Protein AF-A0A535EKD2-F1 (afdb_monomer_lite)

Structure (mmCIF, N/CA/C/O backbone):
data_AF-A0A535EKD2-F1
#
_entry.id   AF-A0A535EKD2-F1
#
loop_
_atom_site.group_PDB
_atom_site.id
_atom_site.type_symbol
_atom_site.label_atom_id
_atom_site.label_alt_id
_atom_site.label_comp_id
_atom_site.label_asym_id
_atom_site.label_entity_id
_atom_site.label_seq_id
_atom_site.pdbx_PDB_ins_code
_atom_site.Cartn_x
_atom_site.Cartn_y
_atom_site.Cartn_z
_atom_site.occupancy
_atom_site.B_iso_or_equiv
_atom_site.auth_seq_id
_atom_site.auth_comp_id
_atom_site.auth_asym_id
_atom_site.auth_atom_id
_atom_site.pdbx_PDB_model_num
ATOM 1 N N . MET A 1 1 ? -23.174 26.622 18.390 1.00 41.00 1 MET A N 1
ATOM 2 C CA . MET A 1 1 ? -22.601 26.950 17.068 1.00 41.00 1 MET A CA 1
ATOM 3 C C . MET A 1 1 ? -21.924 25.701 16.529 1.00 41.00 1 MET A C 1
ATOM 5 O O . MET A 1 1 ? -20.963 25.249 17.138 1.00 41.00 1 MET A O 1
ATOM 9 N N . GLY A 1 2 ? -22.474 25.081 15.483 1.00 45.88 2 GLY A N 1
ATOM 10 C CA . GLY A 1 2 ? -21.863 23.906 14.860 1.00 45.88 2 GLY A CA 1
ATOM 11 C C . GLY A 1 2 ? -20.655 24.334 14.035 1.00 45.88 2 GLY A C 1
ATOM 12 O O . GLY A 1 2 ? -20.773 25.234 13.210 1.00 45.88 2 GLY A O 1
ATOM 13 N N . VAL A 1 3 ? -19.491 23.734 14.281 1.00 47.72 3 VAL A N 1
ATOM 14 C CA . VAL A 1 3 ? -18.321 23.932 13.422 1.00 47.72 3 VAL A CA 1
ATOM 15 C C . VAL A 1 3 ? -18.612 23.211 12.113 1.00 47.72 3 VAL A C 1
ATOM 17 O O . VAL A 1 3 ? -18.554 21.984 12.042 1.00 47.72 3 VAL A O 1
ATOM 20 N N . GLU A 1 4 ? -18.967 23.974 11.088 1.00 41.56 4 GLU A N 1
ATOM 21 C CA . GLU A 1 4 ? -19.107 23.476 9.728 1.00 41.56 4 GLU A CA 1
ATOM 22 C C . GLU A 1 4 ? -17.701 23.134 9.212 1.00 41.56 4 GLU A C 1
ATOM 24 O O . GLU A 1 4 ? -16.943 23.977 8.730 1.00 41.56 4 GLU A O 1
ATOM 29 N N . VAL A 1 5 ? -17.285 21.881 9.420 1.00 53.25 5 VAL A N 1
ATOM 30 C CA . VAL A 1 5 ? -16.018 21.365 8.899 1.00 53.25 5 VAL A CA 1
ATOM 31 C C . VAL A 1 5 ? -16.195 21.186 7.397 1.00 53.25 5 VAL A C 1
ATOM 33 O O . VAL A 1 5 ? -16.620 20.128 6.935 1.00 53.25 5 VAL A O 1
ATOM 36 N N . ALA A 1 6 ? -15.867 22.226 6.630 1.00 45.53 6 ALA A N 1
ATOM 37 C CA . ALA A 1 6 ? -15.779 22.128 5.180 1.00 45.53 6 ALA A CA 1
ATOM 38 C C . ALA A 1 6 ? -14.940 20.886 4.814 1.00 45.53 6 ALA A C 1
ATOM 40 O O . ALA A 1 6 ? -13.840 20.708 5.364 1.00 45.53 6 ALA A O 1
ATOM 41 N N . PRO A 1 7 ? -15.424 19.997 3.925 1.00 46.47 7 PRO A N 1
ATOM 42 C CA . PRO A 1 7 ? -14.682 18.805 3.562 1.00 46.47 7 PRO A CA 1
ATOM 43 C C . PRO A 1 7 ? -13.360 19.249 2.945 1.00 46.47 7 PRO A C 1
ATOM 45 O O . PRO A 1 7 ? -13.320 19.826 1.858 1.00 46.47 7 PRO A O 1
ATOM 48 N N . ARG A 1 8 ? -12.255 19.007 3.664 1.00 49.50 8 ARG A N 1
ATOM 49 C CA . ARG A 1 8 ? -10.909 19.236 3.138 1.00 49.50 8 ARG A CA 1
ATOM 50 C C . ARG A 1 8 ? -10.814 18.445 1.841 1.00 49.50 8 ARG A C 1
ATOM 52 O O . ARG A 1 8 ? -10.745 17.216 1.893 1.00 49.50 8 ARG A O 1
ATOM 59 N N . ARG A 1 9 ? -10.804 19.134 0.695 1.00 44.22 9 ARG A N 1
ATOM 60 C CA . ARG A 1 9 ? -10.456 18.544 -0.599 1.00 44.22 9 ARG A CA 1
ATOM 61 C C . ARG A 1 9 ? -9.011 18.061 -0.490 1.00 44.22 9 ARG A C 1
ATOM 63 O O . ARG A 1 9 ? -8.075 18.792 -0.793 1.00 44.22 9 ARG A O 1
ATOM 70 N N . ARG A 1 10 ? -8.804 16.850 0.040 1.00 54.69 10 ARG A N 1
ATOM 71 C CA . ARG A 1 10 ? -7.517 16.166 -0.073 1.00 54.69 10 ARG A CA 1
ATOM 72 C C . ARG A 1 10 ? -7.337 15.966 -1.563 1.00 54.69 10 ARG A C 1
ATOM 74 O O . ARG A 1 10 ? -8.136 15.250 -2.162 1.00 54.69 10 ARG A O 1
ATOM 81 N N . GLY A 1 11 ? -6.349 16.641 -2.147 1.00 56.88 11 GLY A N 1
ATOM 82 C CA . GLY A 1 11 ? -5.964 16.397 -3.530 1.00 56.88 11 GLY A CA 1
ATOM 83 C C . GLY A 1 11 ? -5.898 14.891 -3.761 1.00 56.88 11 GLY A C 1
ATOM 84 O O . GLY A 1 11 ? -5.417 14.151 -2.892 1.00 56.88 11 GLY A O 1
ATOM 85 N N . VAL A 1 12 ? -6.463 14.443 -4.881 1.00 65.25 12 VAL A N 1
ATOM 86 C CA . VAL A 1 12 ? -6.383 13.046 -5.300 1.00 65.25 12 VAL A CA 1
ATOM 87 C C . VAL A 1 12 ? -4.891 12.729 -5.347 1.00 65.25 12 VAL A C 1
ATOM 89 O O . VAL A 1 12 ? -4.160 13.326 -6.132 1.00 65.25 12 VAL A O 1
ATOM 92 N N . GLY A 1 13 ? -4.408 11.913 -4.404 1.00 73.94 13 GLY A N 1
ATOM 93 C CA . GLY A 1 13 ? -2.987 11.573 -4.326 1.00 73.94 13 GLY A CA 1
ATOM 94 C C . GLY A 1 13 ? -2.502 11.005 -5.664 1.00 73.94 13 GLY A C 1
ATOM 95 O O . GLY A 1 13 ? -3.327 10.544 -6.457 1.00 73.94 13 GLY A O 1
ATOM 96 N N . PRO A 1 14 ? -1.186 11.004 -5.929 1.00 87.44 14 PRO A N 1
ATOM 97 C CA . PRO A 1 14 ? -0.663 10.569 -7.221 1.00 87.44 14 PRO A CA 1
ATOM 98 C C . PRO A 1 14 ? -1.167 9.165 -7.542 1.00 87.44 14 PRO A C 1
ATOM 100 O O . PRO A 1 14 ? -1.152 8.304 -6.661 1.00 87.44 14 PRO A O 1
ATOM 103 N N . ARG A 1 15 ? -1.646 8.939 -8.772 1.00 87.44 15 ARG A N 1
ATOM 104 C CA . ARG A 1 15 ? -2.172 7.631 -9.203 1.00 87.44 15 ARG A CA 1
ATOM 105 C C . ARG A 1 15 ? -1.110 6.538 -9.114 1.00 87.44 15 ARG A C 1
ATOM 107 O O . ARG A 1 15 ? -1.438 5.416 -8.761 1.00 87.44 15 ARG A O 1
ATOM 114 N N . TRP A 1 16 ? 0.145 6.905 -9.343 1.00 90.31 16 TRP A N 1
ATOM 115 C CA . TRP A 1 16 ? 1.273 5.991 -9.405 1.00 90.31 16 TRP A CA 1
ATOM 116 C C . TRP A 1 16 ? 2.307 6.297 -8.321 1.00 90.31 16 TRP A C 1
ATOM 118 O O . TRP A 1 16 ? 2.505 7.454 -7.941 1.00 90.31 16 TRP A O 1
ATOM 128 N N . GLY A 1 17 ? 2.961 5.251 -7.828 1.00 91.75 17 GLY A N 1
ATOM 129 C CA . GLY A 1 17 ? 4.181 5.321 -7.031 1.00 91.75 17 GLY A CA 1
ATOM 130 C C . GLY A 1 17 ? 5.305 4.534 -7.692 1.00 91.75 17 GLY A C 1
ATOM 131 O O . GLY A 1 17 ? 5.065 3.775 -8.627 1.00 91.75 17 GLY A O 1
ATOM 132 N N . VAL A 1 18 ? 6.525 4.725 -7.197 1.00 91.88 18 VAL A N 1
ATOM 133 C CA . VAL A 1 18 ? 7.718 4.028 -7.693 1.00 91.88 18 VAL A CA 1
ATOM 134 C C . VAL A 1 18 ? 8.196 3.031 -6.648 1.00 91.88 18 VAL A C 1
ATOM 136 O O . VAL A 1 18 ? 8.311 3.368 -5.462 1.00 91.88 18 VAL A O 1
ATOM 139 N N . VAL A 1 19 ? 8.497 1.817 -7.095 1.00 90.06 19 VAL A N 1
ATOM 140 C CA . VAL A 1 19 ? 9.077 0.756 -6.278 1.00 90.06 19 VAL A CA 1
ATOM 141 C C . VAL A 1 19 ? 10.442 0.393 -6.809 1.00 90.06 19 VAL A C 1
ATOM 143 O O . VAL A 1 19 ? 10.591 0.077 -7.979 1.00 90.06 19 VAL A O 1
ATOM 146 N N . ASN A 1 20 ? 11.434 0.415 -5.929 1.00 88.06 20 ASN A N 1
ATOM 147 C CA . ASN A 1 20 ? 12.774 -0.034 -6.267 1.00 88.06 20 ASN A CA 1
ATOM 148 C C . ASN A 1 20 ? 12.822 -1.558 -6.100 1.00 88.06 20 ASN A C 1
ATOM 150 O O . ASN A 1 20 ? 12.792 -2.046 -4.959 1.00 88.06 20 ASN A O 1
ATOM 154 N N . CYS A 1 21 ? 12.880 -2.277 -7.219 1.00 83.81 21 CYS A N 1
ATOM 155 C CA . CYS A 1 21 ? 13.101 -3.718 -7.276 1.00 83.81 21 CYS A CA 1
ATOM 156 C C . CYS A 1 21 ? 14.549 -4.020 -7.721 1.00 83.81 21 CYS A C 1
ATOM 158 O O . CYS A 1 21 ? 15.221 -3.131 -8.249 1.00 83.81 21 CYS A O 1
ATOM 160 N N . PRO A 1 22 ? 15.067 -5.240 -7.478 1.00 82.31 22 PRO A N 1
ATOM 161 C CA . PRO A 1 22 ? 16.424 -5.624 -7.890 1.00 82.31 22 PRO A CA 1
ATOM 162 C C . PRO A 1 22 ? 16.661 -5.566 -9.406 1.00 82.31 22 PRO A C 1
ATOM 164 O O . PRO A 1 22 ? 17.776 -5.306 -9.841 1.00 82.31 22 PRO A O 1
ATOM 167 N N . ASP A 1 23 ? 15.610 -5.800 -10.182 1.00 81.94 23 ASP A N 1
ATOM 168 C CA . ASP A 1 23 ? 15.549 -5.807 -11.645 1.00 81.94 23 ASP A CA 1
ATOM 169 C C . ASP A 1 23 ? 15.249 -4.425 -12.251 1.00 81.94 23 ASP A C 1
ATOM 171 O O . ASP A 1 23 ? 15.297 -4.256 -13.463 1.00 81.94 23 ASP A O 1
ATOM 175 N N . GLY A 1 24 ? 14.972 -3.418 -11.417 1.00 83.25 24 GLY A N 1
ATOM 176 C CA . GLY A 1 24 ? 14.722 -2.051 -11.861 1.00 83.25 24 GLY A CA 1
ATOM 177 C C . GLY A 1 24 ? 13.600 -1.349 -11.093 1.00 83.25 24 GLY A C 1
ATOM 178 O O . GLY A 1 24 ? 13.005 -1.905 -10.166 1.00 83.25 24 GLY A O 1
ATOM 179 N N . PRO A 1 25 ? 13.320 -0.078 -11.421 1.00 86.56 25 PRO A N 1
ATOM 180 C CA . PRO A 1 25 ? 12.174 0.633 -10.881 1.00 86.56 25 PRO A CA 1
ATOM 181 C C . PRO A 1 25 ? 10.875 0.151 -11.540 1.00 86.56 25 PRO A C 1
ATOM 183 O O . PRO A 1 25 ? 10.733 0.179 -12.757 1.00 86.56 25 PRO A O 1
ATOM 186 N N . HIS A 1 26 ? 9.896 -0.210 -10.717 1.00 87.12 26 HIS A N 1
ATOM 187 C CA . HIS A 1 26 ? 8.547 -0.582 -11.147 1.00 87.12 26 HIS A CA 1
ATOM 188 C C . HIS A 1 26 ? 7.521 0.454 -10.710 1.00 87.12 26 HIS A C 1
ATOM 190 O O . HIS A 1 26 ? 7.726 1.205 -9.745 1.00 87.12 26 HIS A O 1
ATOM 196 N N . ARG A 1 27 ? 6.378 0.479 -11.392 1.00 90.50 27 ARG A N 1
ATOM 197 C CA . ARG A 1 27 ? 5.243 1.324 -11.019 1.00 90.50 27 ARG A CA 1
ATOM 198 C C . ARG A 1 27 ? 4.305 0.573 -10.095 1.00 90.50 27 ARG A C 1
ATOM 200 O O . ARG A 1 27 ? 4.073 -0.614 -10.273 1.00 90.50 27 ARG A O 1
ATOM 207 N N . VAL A 1 28 ? 3.730 1.292 -9.134 1.00 90.44 28 VAL A N 1
ATOM 208 C CA . VAL A 1 28 ? 2.630 0.800 -8.297 1.00 90.44 28 VAL A CA 1
ATOM 209 C C . VAL A 1 28 ? 1.385 1.655 -8.467 1.00 90.44 28 VAL A C 1
ATOM 211 O O . VAL A 1 28 ? 1.454 2.872 -8.275 1.00 90.44 28 VAL A O 1
ATOM 214 N N . ASP A 1 29 ? 0.242 1.033 -8.764 1.00 91.75 29 ASP A N 1
ATOM 215 C CA . ASP A 1 29 ? -1.061 1.700 -8.808 1.00 91.75 29 ASP A CA 1
ATOM 216 C C . ASP A 1 29 ? -1.557 2.002 -7.383 1.00 91.75 29 ASP A C 1
ATOM 218 O O . ASP A 1 29 ? -2.138 1.180 -6.669 1.00 91.75 29 ASP A O 1
ATOM 222 N N . LEU A 1 30 ? -1.341 3.243 -6.949 1.00 92.06 30 LEU A N 1
ATOM 223 C CA . LEU A 1 30 ? -1.809 3.740 -5.657 1.00 92.06 30 LEU A CA 1
ATOM 224 C C . LEU A 1 30 ? -3.323 4.004 -5.649 1.00 92.06 30 LEU A C 1
ATOM 226 O O . LEU A 1 30 ? -3.906 4.187 -4.576 1.00 92.06 30 LEU A O 1
ATOM 230 N N . GLY A 1 31 ? -3.963 4.080 -6.817 1.00 91.00 31 GLY A N 1
ATOM 231 C CA . GLY A 1 31 ? -5.415 4.126 -6.967 1.00 91.00 31 GLY A CA 1
ATOM 232 C C . GLY A 1 31 ? -6.063 2.836 -6.474 1.00 91.00 31 GLY A C 1
ATOM 233 O O . GLY A 1 31 ? -6.910 2.901 -5.579 1.00 91.00 31 GLY A O 1
ATOM 234 N N . VAL A 1 32 ? -5.590 1.686 -6.960 1.00 90.69 32 VAL A N 1
ATOM 235 C CA . VAL A 1 32 ? -6.053 0.356 -6.521 1.00 90.69 32 VAL A CA 1
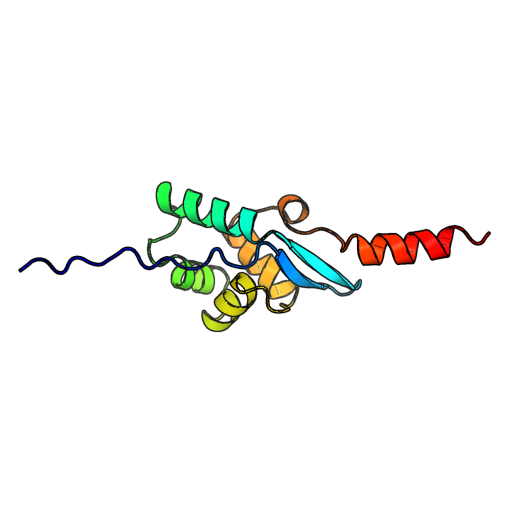ATOM 236 C C . VAL A 1 32 ? -5.826 0.173 -5.020 1.00 90.69 32 VAL A C 1
ATOM 238 O O . VAL A 1 32 ? -6.752 -0.172 -4.281 1.00 90.69 32 VAL A O 1
ATOM 241 N N . VAL A 1 33 ? -4.635 0.533 -4.524 1.00 91.31 33 VAL A N 1
ATOM 242 C CA . VAL A 1 33 ? -4.323 0.485 -3.084 1.00 91.31 33 VAL A CA 1
ATOM 243 C C . VAL A 1 33 ? -5.319 1.320 -2.266 1.00 91.31 33 VAL A C 1
ATOM 245 O O . VAL A 1 33 ? -5.842 0.852 -1.253 1.00 91.31 33 VAL A O 1
ATOM 248 N N . ARG A 1 34 ? -5.644 2.547 -2.701 1.00 91.44 34 ARG A N 1
ATOM 249 C CA . ARG A 1 34 ? -6.633 3.407 -2.017 1.00 91.44 34 ARG A CA 1
ATOM 250 C C . ARG A 1 34 ? -8.052 2.843 -2.071 1.00 91.44 34 ARG A C 1
ATOM 252 O O . ARG A 1 34 ? -8.784 2.968 -1.085 1.00 91.44 34 ARG A O 1
ATOM 259 N N . GLN A 1 35 ? -8.440 2.232 -3.186 1.00 90.69 35 GLN A N 1
ATOM 260 C CA . GLN A 1 35 ? -9.751 1.609 -3.337 1.00 90.69 35 GLN A CA 1
ATOM 261 C C . GLN A 1 35 ? -9.912 0.436 -2.364 1.00 90.69 35 GLN A C 1
ATOM 263 O O . GLN A 1 35 ? -10.900 0.381 -1.629 1.00 90.69 35 GLN A O 1
ATOM 268 N N . VAL A 1 36 ? -8.909 -0.442 -2.271 1.00 91.94 36 VAL A N 1
ATOM 269 C CA . VAL A 1 36 ? -8.919 -1.566 -1.321 1.00 91.94 36 VAL A CA 1
ATOM 270 C C . VAL A 1 36 ? -8.889 -1.085 0.124 1.00 91.94 36 VAL A C 1
ATOM 272 O O . VAL A 1 36 ? -9.673 -1.566 0.939 1.00 91.94 36 VAL A O 1
ATOM 275 N N . MET A 1 37 ? -8.071 -0.078 0.447 1.00 90.12 37 MET A N 1
ATOM 276 C CA . MET A 1 37 ? -8.090 0.544 1.776 1.00 90.12 37 MET A CA 1
ATOM 277 C C . MET A 1 37 ? -9.494 1.038 2.148 1.00 90.12 37 MET A C 1
ATOM 279 O O . MET A 1 37 ? -9.956 0.785 3.256 1.00 90.12 37 MET A O 1
ATOM 283 N N . THR A 1 38 ? -10.184 1.707 1.221 1.00 90.50 38 THR A N 1
ATOM 284 C CA . THR A 1 38 ? -11.559 2.186 1.434 1.00 90.50 38 THR A CA 1
ATOM 285 C C . THR A 1 38 ? -12.522 1.025 1.659 1.00 90.50 38 THR A C 1
ATOM 287 O O . THR A 1 38 ? -13.286 1.045 2.623 1.00 90.50 38 THR A O 1
ATOM 290 N N . ARG A 1 39 ? -12.444 -0.021 0.826 1.00 90.50 39 ARG A N 1
ATOM 291 C CA . ARG A 1 39 ? -13.267 -1.229 0.968 1.00 90.50 39 ARG A CA 1
ATOM 292 C C . ARG A 1 39 ? -13.092 -1.864 2.347 1.00 90.50 39 ARG A C 1
ATOM 294 O O . ARG A 1 39 ? -14.084 -2.122 3.016 1.00 90.50 39 ARG A O 1
ATOM 301 N N . LEU A 1 40 ? -11.852 -2.056 2.795 1.00 88.56 40 LEU A N 1
ATOM 302 C CA . LEU A 1 40 ? -11.553 -2.684 4.085 1.00 88.56 40 LEU A CA 1
ATOM 303 C C . LEU A 1 40 ? -12.027 -1.856 5.286 1.00 88.56 40 LEU A C 1
ATOM 305 O O . LEU A 1 40 ? -12.349 -2.426 6.325 1.00 88.56 40 LEU A O 1
ATOM 309 N N . VAL A 1 41 ? -12.078 -0.527 5.166 1.00 90.31 41 VAL A N 1
ATOM 310 C CA . VAL A 1 41 ? -12.667 0.337 6.202 1.00 90.31 41 VAL A CA 1
ATOM 311 C C . VAL A 1 41 ? -14.178 0.167 6.252 1.00 90.31 41 VAL A C 1
ATOM 313 O O . VAL A 1 41 ? -14.737 0.003 7.332 1.00 90.31 41 VAL A O 1
ATOM 316 N N . VAL A 1 42 ? -14.834 0.158 5.090 1.00 91.12 42 VAL A N 1
ATOM 317 C CA . VAL A 1 42 ? -16.290 -0.025 4.987 1.00 91.12 42 VAL A CA 1
ATOM 318 C C . VAL A 1 42 ? -16.720 -1.394 5.521 1.00 91.12 42 VAL A C 1
ATOM 320 O O . VAL A 1 42 ? -17.739 -1.489 6.195 1.00 91.12 42 VAL A O 1
ATOM 323 N N . THR A 1 43 ? -15.931 -2.447 5.285 1.00 90.00 43 THR A N 1
ATOM 324 C CA . THR A 1 43 ? -16.215 -3.798 5.799 1.00 90.00 43 THR A CA 1
ATOM 325 C C . THR A 1 43 ? -15.752 -4.023 7.244 1.00 90.00 43 THR A C 1
ATOM 327 O O . THR A 1 43 ? -15.895 -5.130 7.755 1.00 90.00 43 THR A O 1
ATOM 330 N N . GLY A 1 44 ? -15.145 -3.026 7.898 1.00 87.12 44 GLY A N 1
ATOM 331 C CA . GLY A 1 44 ? -14.649 -3.129 9.278 1.00 87.12 44 GLY A CA 1
ATOM 332 C C . GLY A 1 44 ? -13.344 -3.921 9.463 1.00 87.12 44 GLY A C 1
ATOM 333 O O . GLY A 1 44 ? -12.896 -4.111 10.591 1.00 87.12 44 GLY A O 1
ATOM 334 N N . ALA A 1 45 ? -12.688 -4.354 8.383 1.00 86.00 45 ALA A N 1
ATOM 335 C CA . ALA A 1 45 ? -11.407 -5.075 8.430 1.00 86.00 45 ALA A CA 1
ATOM 336 C C . ALA A 1 45 ? -10.200 -4.156 8.744 1.00 86.00 45 ALA A C 1
ATOM 338 O O . ALA A 1 45 ? -9.154 -4.602 9.245 1.00 86.00 45 ALA A O 1
ATOM 339 N N . LEU A 1 46 ? -10.344 -2.856 8.468 1.00 85.69 46 LEU A N 1
ATOM 340 C CA . LEU A 1 46 ? -9.433 -1.790 8.884 1.00 85.69 46 LEU A CA 1
ATOM 341 C C . LEU A 1 46 ? -10.185 -0.727 9.689 1.00 85.69 46 LEU A C 1
ATOM 343 O O . LEU A 1 46 ? -11.298 -0.340 9.351 1.00 85.69 46 LEU A O 1
ATOM 347 N N . ALA A 1 47 ? -9.543 -0.211 10.739 1.00 84.94 47 ALA A N 1
ATOM 348 C CA . ALA A 1 47 ? -10.081 0.902 11.512 1.00 84.94 47 ALA A CA 1
ATOM 349 C C . ALA A 1 47 ? -10.063 2.215 10.707 1.00 84.94 47 ALA A C 1
ATOM 351 O O . ALA A 1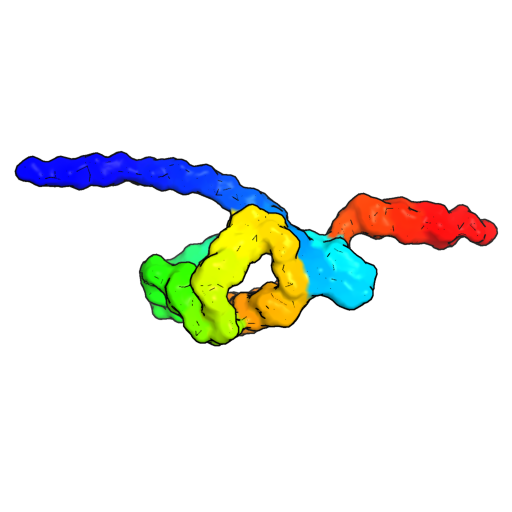 47 ? -9.262 2.387 9.784 1.00 84.94 47 ALA A O 1
ATOM 352 N N . TYR A 1 48 ? -10.892 3.178 11.125 1.00 82.06 48 TYR A N 1
ATOM 353 C CA . TYR A 1 48 ? -11.011 4.494 10.484 1.00 82.06 48 TYR A CA 1
ATOM 354 C C . TYR A 1 48 ? -9.686 5.282 10.460 1.00 82.06 48 TYR A C 1
ATOM 356 O O . TYR A 1 48 ? -9.425 6.044 9.526 1.00 82.06 48 TYR A O 1
ATOM 364 N N . ASP A 1 49 ? -8.792 5.054 11.433 1.00 87.50 49 ASP A N 1
ATOM 365 C CA . ASP A 1 49 ? -7.394 5.497 11.340 1.00 87.50 49 ASP A CA 1
ATOM 366 C C . ASP A 1 49 ? -6.570 4.551 10.448 1.00 87.50 49 ASP A C 1
ATOM 368 O O . ASP A 1 49 ? -5.694 3.797 10.897 1.00 87.50 49 ASP A O 1
ATOM 372 N N . VAL A 1 50 ? -6.891 4.583 9.153 1.00 85.44 50 VAL A N 1
ATOM 373 C CA . VAL A 1 50 ? -6.415 3.612 8.161 1.00 85.44 50 VAL A CA 1
ATOM 374 C C . VAL A 1 50 ? -4.895 3.614 8.055 1.00 85.44 50 VAL A C 1
ATOM 376 O O . VAL A 1 50 ? -4.274 2.557 8.058 1.00 85.44 50 VAL A O 1
ATOM 379 N N . LYS A 1 51 ? -4.269 4.799 7.989 1.00 86.25 51 LYS A N 1
ATOM 380 C CA . LYS A 1 51 ? -2.813 4.914 7.804 1.00 86.25 51 LYS A CA 1
ATOM 381 C C . LYS A 1 51 ? -2.048 4.401 9.018 1.00 86.25 51 LYS A C 1
ATOM 383 O O . LYS A 1 51 ? -1.047 3.714 8.849 1.00 86.25 51 LYS A O 1
ATOM 388 N N . THR A 1 52 ? -2.485 4.733 10.229 1.00 89.94 52 THR A N 1
ATOM 389 C CA . THR A 1 52 ? -1.792 4.273 11.440 1.00 89.94 52 THR A CA 1
ATOM 390 C C . THR A 1 52 ? -1.974 2.772 11.625 1.00 89.94 52 THR A C 1
ATOM 392 O O . THR A 1 52 ? -1.005 2.069 11.904 1.00 89.94 52 THR A O 1
ATOM 395 N N . THR A 1 53 ? -3.192 2.268 11.413 1.00 91.25 53 THR A N 1
ATOM 396 C CA . THR A 1 53 ? -3.504 0.838 11.533 1.00 91.25 53 THR A CA 1
ATOM 397 C C . THR A 1 53 ? -2.746 0.011 10.503 1.00 91.25 53 THR A C 1
ATOM 399 O O . 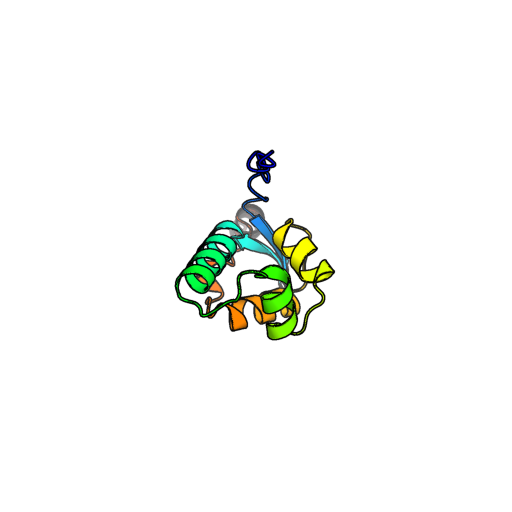THR A 1 53 ? -2.112 -0.981 10.855 1.00 91.25 53 THR A O 1
ATOM 402 N N . LEU A 1 54 ? -2.761 0.442 9.239 1.00 92.12 54 LEU A N 1
ATOM 403 C CA . LEU A 1 54 ? -2.056 -0.235 8.156 1.00 92.12 54 LEU A CA 1
ATOM 404 C C . LEU A 1 54 ? -0.544 -0.232 8.386 1.00 92.12 54 LEU A C 1
ATOM 406 O O . LEU A 1 54 ? 0.081 -1.277 8.259 1.00 92.12 54 LEU A O 1
ATOM 410 N N . ALA A 1 55 ? 0.036 0.905 8.787 1.00 93.56 55 ALA A N 1
ATOM 411 C CA . ALA A 1 55 ? 1.465 0.996 9.081 1.00 93.56 55 ALA A CA 1
ATOM 412 C C . ALA A 1 55 ? 1.877 0.025 10.200 1.00 93.56 55 ALA A C 1
ATOM 414 O O . ALA A 1 55 ? 2.841 -0.720 10.040 1.00 93.56 55 ALA A O 1
ATOM 415 N N . LYS A 1 56 ? 1.093 -0.038 11.288 1.00 94.25 56 LYS A N 1
ATOM 416 C CA . LYS A 1 56 ? 1.310 -0.994 12.384 1.00 94.25 56 LYS A CA 1
ATOM 417 C C . LYS A 1 56 ? 1.216 -2.445 11.908 1.00 94.25 56 LYS A C 1
ATOM 419 O O . LYS A 1 56 ? 2.133 -3.215 12.169 1.00 94.25 56 LYS A O 1
ATOM 424 N N . LYS A 1 57 ? 0.148 -2.809 11.187 1.00 93.62 57 LYS A N 1
ATOM 425 C CA . LYS A 1 57 ? -0.046 -4.173 10.661 1.00 93.62 57 LYS A CA 1
ATOM 426 C C . LYS A 1 57 ? 1.055 -4.580 9.673 1.00 93.62 57 LYS A C 1
ATOM 428 O O . LYS A 1 57 ? 1.468 -5.731 9.673 1.00 93.62 57 LYS A O 1
ATOM 433 N N . ALA A 1 58 ? 1.538 -3.642 8.859 1.00 93.31 58 ALA A N 1
ATOM 434 C CA . ALA A 1 58 ? 2.602 -3.875 7.882 1.00 93.31 58 ALA A CA 1
ATOM 435 C C . ALA A 1 58 ? 4.014 -3.815 8.496 1.00 93.31 58 ALA A C 1
ATOM 437 O O . ALA A 1 58 ? 4.989 -4.069 7.796 1.00 93.31 58 ALA A O 1
ATOM 438 N N . GLY A 1 59 ? 4.152 -3.461 9.780 1.00 95.69 59 GLY A N 1
ATOM 439 C CA . GLY A 1 59 ? 5.454 -3.345 10.442 1.00 95.69 59 GLY A CA 1
ATOM 440 C C . GLY A 1 59 ? 6.321 -2.194 9.917 1.00 95.69 59 GLY A C 1
ATOM 441 O O . GLY A 1 59 ? 7.546 -2.278 9.956 1.00 95.69 59 GLY A O 1
ATOM 442 N N . VAL A 1 60 ? 5.707 -1.120 9.409 1.00 95.31 60 VAL A N 1
ATOM 443 C CA . VAL A 1 60 ? 6.409 0.054 8.863 1.00 95.31 60 VAL A CA 1
ATOM 444 C C . VAL A 1 60 ? 6.030 1.320 9.621 1.00 95.31 60 VAL A C 1
ATOM 446 O O . VAL A 1 60 ? 4.974 1.414 10.247 1.00 95.31 60 VAL A O 1
ATOM 449 N N . SER A 1 61 ? 6.874 2.348 9.552 1.00 95.19 61 SER A N 1
ATOM 450 C CA . SER A 1 61 ? 6.530 3.640 10.144 1.00 95.19 61 SER A CA 1
ATOM 451 C C . SER A 1 61 ? 5.416 4.340 9.354 1.00 95.19 61 SER A C 1
ATOM 453 O O . SER A 1 61 ? 5.297 4.221 8.129 1.00 95.19 61 SER A O 1
ATOM 455 N N . ARG A 1 62 ? 4.619 5.158 10.051 1.00 93.75 62 ARG A N 1
ATOM 456 C CA . ARG A 1 62 ? 3.569 5.983 9.431 1.00 93.75 62 ARG A CA 1
ATOM 457 C C . ARG A 1 62 ? 4.131 6.939 8.372 1.00 93.75 62 ARG A C 1
ATOM 459 O O . ARG A 1 62 ? 3.475 7.192 7.363 1.00 93.75 62 ARG A O 1
ATOM 466 N N . SER A 1 63 ? 5.342 7.459 8.584 1.00 94.25 63 SER A N 1
ATOM 467 C CA . SER A 1 63 ? 6.026 8.337 7.629 1.00 94.25 63 SER A CA 1
ATOM 468 C C . SER A 1 63 ? 6.437 7.590 6.359 1.00 94.25 63 SER A C 1
ATOM 470 O O . SER A 1 63 ? 6.265 8.120 5.264 1.00 94.25 63 SER A O 1
ATOM 472 N N . THR A 1 64 ? 6.907 6.346 6.474 1.00 94.00 64 THR A N 1
ATOM 473 C CA . THR A 1 64 ? 7.212 5.484 5.325 1.00 94.00 64 THR A CA 1
ATOM 474 C C . THR A 1 64 ? 5.957 5.170 4.517 1.00 94.00 64 THR A C 1
ATOM 476 O O . THR A 1 64 ? 5.950 5.405 3.311 1.00 94.00 64 THR A O 1
ATOM 479 N N . LEU A 1 65 ? 4.860 4.774 5.171 1.00 93.75 65 LEU A N 1
ATOM 480 C CA . LEU A 1 65 ? 3.588 4.557 4.476 1.00 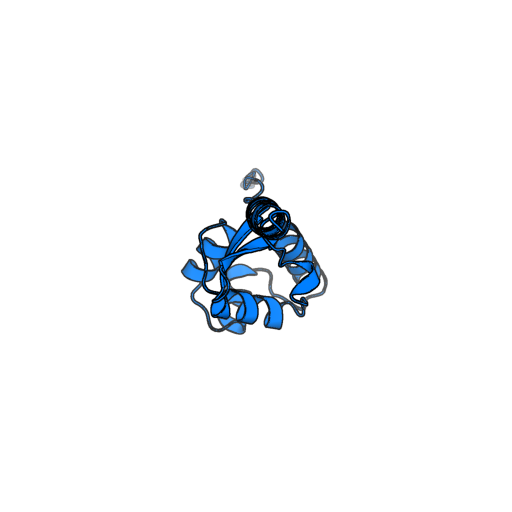93.75 65 LEU A CA 1
ATOM 481 C C . LEU A 1 65 ? 3.084 5.839 3.794 1.00 93.75 65 LEU A C 1
ATOM 483 O O . LEU A 1 65 ? 2.590 5.799 2.671 1.00 93.75 65 LEU A O 1
ATOM 487 N N . SER A 1 66 ? 3.214 7.000 4.442 1.00 93.06 66 SER A N 1
ATOM 488 C CA . SER A 1 66 ? 2.771 8.260 3.836 1.00 93.06 66 SER A CA 1
ATOM 489 C C . SER A 1 66 ? 3.628 8.684 2.643 1.00 93.06 66 SER A C 1
ATOM 491 O O . SER A 1 66 ? 3.080 9.268 1.712 1.00 93.06 66 SER A O 1
ATOM 493 N N . ARG A 1 67 ? 4.936 8.394 2.653 1.00 92.69 67 ARG A N 1
ATOM 494 C CA . ARG A 1 67 ? 5.822 8.607 1.498 1.00 92.69 67 ARG A CA 1
ATOM 495 C C . ARG A 1 67 ? 5.422 7.710 0.330 1.00 92.69 67 ARG A C 1
ATOM 497 O O . ARG A 1 67 ? 5.231 8.229 -0.766 1.00 92.69 67 ARG A O 1
ATOM 504 N N . MET A 1 68 ? 5.198 6.423 0.597 1.00 93.12 68 MET A N 1
ATOM 505 C CA . MET A 1 68 ? 4.733 5.451 -0.398 1.00 93.12 68 MET A CA 1
ATOM 506 C C . MET A 1 68 ? 3.409 5.893 -1.037 1.00 93.12 68 MET A C 1
ATOM 508 O O . MET A 1 68 ? 3.323 6.061 -2.247 1.00 93.12 68 MET A O 1
ATOM 512 N N . MET A 1 69 ? 2.394 6.199 -0.219 1.00 91.75 69 MET A N 1
ATOM 513 C CA . MET A 1 69 ? 1.086 6.675 -0.701 1.00 91.75 69 MET A CA 1
ATOM 514 C C . MET A 1 69 ? 1.136 8.070 -1.347 1.00 91.75 69 MET A C 1
ATOM 516 O O . MET A 1 69 ? 0.169 8.486 -1.989 1.00 91.75 69 MET A O 1
ATOM 520 N N . GLY A 1 70 ? 2.233 8.800 -1.140 1.00 91.19 70 GLY A N 1
ATOM 521 C CA . GLY A 1 70 ? 2.557 10.066 -1.790 1.00 91.19 70 GLY A CA 1
ATOM 522 C C . GLY A 1 70 ? 3.403 9.906 -3.056 1.00 91.19 70 GLY A C 1
ATOM 523 O O . GLY A 1 70 ? 3.906 10.909 -3.549 1.00 91.19 70 GLY A O 1
ATOM 524 N N . GLY A 1 71 ? 3.587 8.679 -3.557 1.00 90.31 71 GLY A N 1
ATOM 525 C CA . GLY A 1 71 ? 4.288 8.394 -4.811 1.00 90.31 71 GLY A CA 1
ATOM 526 C C . GLY A 1 71 ? 5.813 8.466 -4.732 1.00 90.31 71 GLY A C 1
ATOM 527 O O . GLY A 1 71 ? 6.479 8.395 -5.761 1.00 90.31 71 GLY A O 1
ATOM 528 N N . ARG A 1 72 ? 6.398 8.616 -3.536 1.00 91.12 72 ARG A N 1
ATOM 529 C CA . ARG A 1 72 ? 7.860 8.637 -3.388 1.00 91.12 72 ARG A CA 1
ATOM 530 C C . ARG A 1 72 ? 8.446 7.238 -3.633 1.00 91.12 72 ARG A C 1
ATOM 532 O O . ARG A 1 72 ? 7.824 6.263 -3.199 1.00 91.12 72 ARG A O 1
ATOM 539 N N . PRO A 1 73 ? 9.651 7.142 -4.229 1.00 89.62 73 PRO A N 1
ATOM 540 C CA . PRO A 1 73 ? 10.353 5.873 -4.383 1.00 89.62 73 PRO A CA 1
ATOM 541 C C . PRO A 1 73 ? 10.438 5.119 -3.060 1.00 89.62 73 PRO A C 1
ATOM 543 O O . PRO A 1 73 ? 10.821 5.680 -2.027 1.00 89.62 73 PRO A O 1
ATOM 546 N N . THR A 1 74 ? 10.022 3.860 -3.088 1.00 92.50 74 THR A N 1
ATOM 547 C CA . THR A 1 74 ? 9.903 3.012 -1.904 1.00 92.50 74 THR A CA 1
ATOM 548 C C . THR A 1 74 ? 10.515 1.644 -2.195 1.00 92.50 74 THR A C 1
ATOM 550 O O . THR A 1 74 ? 10.415 1.137 -3.304 1.00 92.50 74 THR A O 1
ATOM 553 N N . GLY A 1 75 ? 11.172 1.023 -1.216 1.00 91.56 75 GLY A N 1
ATOM 554 C CA . GLY A 1 75 ? 11.751 -0.309 -1.413 1.00 91.56 75 GLY A CA 1
ATOM 555 C C . GLY A 1 75 ? 10.688 -1.404 -1.536 1.00 91.56 75 GLY A C 1
ATOM 556 O O . GLY A 1 75 ? 9.674 -1.359 -0.830 1.00 91.56 75 GLY A O 1
ATOM 557 N N . LEU A 1 76 ? 10.968 -2.421 -2.356 1.00 91.38 76 LEU A N 1
ATOM 558 C CA . LEU A 1 76 ? 10.100 -3.582 -2.582 1.00 91.38 76 LEU A CA 1
ATOM 559 C C . LEU A 1 76 ? 9.583 -4.215 -1.281 1.00 91.38 76 LEU A C 1
ATOM 561 O O . LEU A 1 76 ? 8.387 -4.449 -1.136 1.00 91.38 76 LEU A O 1
ATOM 565 N N . ARG A 1 77 ? 10.450 -4.399 -0.276 1.00 93.00 77 ARG A N 1
ATOM 566 C CA . ARG A 1 77 ? 10.069 -4.984 1.024 1.00 93.00 77 ARG A CA 1
ATOM 567 C C . ARG A 1 77 ? 8.924 -4.234 1.713 1.00 93.00 77 ARG A C 1
ATOM 569 O O . ARG A 1 77 ? 8.037 -4.863 2.281 1.00 93.00 77 ARG A O 1
ATOM 576 N N . THR A 1 78 ? 8.938 -2.903 1.662 1.00 94.06 78 THR A N 1
ATOM 577 C CA . THR A 1 78 ? 7.881 -2.062 2.246 1.00 94.06 78 THR A CA 1
ATOM 578 C C . THR A 1 78 ? 6.571 -2.244 1.489 1.00 94.06 78 THR A C 1
ATOM 580 O O . THR A 1 78 ? 5.521 -2.374 2.112 1.00 94.06 78 THR A O 1
ATOM 583 N N . VAL A 1 79 ? 6.633 -2.272 0.156 1.00 92.75 79 VAL A N 1
ATOM 584 C CA . VAL A 1 79 ? 5.451 -2.444 -0.696 1.00 92.75 79 VAL A CA 1
ATOM 585 C C . VAL A 1 79 ? 4.826 -3.813 -0.457 1.00 92.75 79 VAL A C 1
ATOM 587 O O . VAL A 1 79 ? 3.651 -3.878 -0.115 1.00 92.75 79 VAL A O 1
ATOM 590 N N . LEU A 1 80 ? 5.616 -4.887 -0.504 1.00 93.62 80 LEU A N 1
ATOM 591 C CA . LEU A 1 80 ? 5.139 -6.248 -0.243 1.00 93.62 80 LEU A CA 1
ATOM 592 C C . LEU A 1 80 ? 4.527 -6.397 1.155 1.00 93.62 80 LEU A C 1
ATOM 594 O O . LEU A 1 80 ? 3.494 -7.045 1.310 1.00 93.62 80 LEU A O 1
ATOM 598 N N . ALA A 1 81 ? 5.115 -5.764 2.175 1.00 95.12 81 ALA A N 1
ATOM 599 C CA . ALA A 1 81 ? 4.553 -5.776 3.523 1.00 95.12 81 ALA A CA 1
ATOM 600 C C . ALA A 1 81 ? 3.165 -5.115 3.579 1.00 95.12 81 ALA A C 1
ATOM 602 O O . ALA A 1 81 ? 2.266 -5.622 4.250 1.00 95.12 81 ALA A O 1
ATOM 603 N N . VAL A 1 82 ? 2.968 -4.011 2.852 1.00 94.44 82 VAL A N 1
ATOM 604 C CA . VAL A 1 82 ? 1.665 -3.340 2.766 1.00 94.44 82 VAL A CA 1
ATOM 605 C C . VAL A 1 82 ? 0.666 -4.168 1.957 1.00 94.44 82 VAL A C 1
ATOM 607 O O . VAL A 1 82 ? -0.448 -4.385 2.433 1.00 94.44 82 VAL A O 1
ATOM 610 N N . LEU A 1 83 ? 1.054 -4.672 0.783 1.00 93.75 83 LEU A N 1
ATOM 611 C CA . LEU A 1 83 ? 0.184 -5.490 -0.071 1.00 93.75 83 LEU A CA 1
ATOM 612 C C . LEU A 1 83 ? -0.286 -6.760 0.640 1.00 93.75 83 LEU A C 1
ATOM 614 O O . LEU A 1 83 ? -1.469 -7.086 0.587 1.00 93.75 83 LEU A O 1
ATOM 618 N N . ARG A 1 84 ? 0.593 -7.399 1.420 1.00 93.88 84 ARG A N 1
ATOM 619 C CA . ARG A 1 84 ? 0.243 -8.557 2.250 1.00 93.88 84 ARG A CA 1
ATOM 620 C C . ARG A 1 84 ? -0.873 -8.255 3.251 1.00 93.88 84 ARG A C 1
ATOM 622 O O . ARG A 1 84 ? -1.763 -9.078 3.431 1.00 93.88 84 ARG A O 1
ATOM 629 N N . VAL A 1 85 ? -0.847 -7.091 3.905 1.00 92.94 85 VAL A N 1
ATOM 630 C CA . VAL A 1 85 ? -1.916 -6.686 4.842 1.00 92.94 85 VAL A CA 1
ATOM 631 C C . VAL A 1 85 ? -3.219 -6.399 4.104 1.00 92.94 85 VAL A C 1
ATOM 633 O O . VAL A 1 85 ? -4.296 -6.672 4.631 1.00 92.94 85 VAL A O 1
ATOM 636 N N . LEU A 1 86 ? -3.118 -5.842 2.899 1.00 92.12 86 LEU A N 1
ATOM 637 C CA . LEU A 1 86 ? -4.265 -5.537 2.049 1.00 92.12 86 LEU A CA 1
ATOM 638 C C . LEU A 1 86 ? -4.794 -6.760 1.289 1.00 92.12 86 LEU A C 1
ATOM 640 O O . LEU A 1 86 ? -5.826 -6.635 0.638 1.00 92.12 86 LEU A O 1
ATOM 644 N N . GLN A 1 87 ? -4.113 -7.909 1.388 1.00 91.12 87 GLN A N 1
ATOM 645 C CA . GLN A 1 87 ? -4.405 -9.126 0.623 1.00 91.12 87 GLN A CA 1
ATOM 646 C C . GLN A 1 87 ? -4.487 -8.853 -0.886 1.00 91.12 87 GLN A C 1
ATOM 648 O O . GLN A 1 87 ? -5.324 -9.413 -1.586 1.00 91.12 87 GLN A O 1
ATOM 653 N N . LEU A 1 88 ? -3.624 -7.955 -1.363 1.00 90.00 88 LEU A N 1
ATOM 654 C CA . LEU A 1 88 ? -3.506 -7.607 -2.770 1.00 90.00 88 LEU A CA 1
ATOM 655 C C . LEU A 1 88 ? -2.362 -8.407 -3.392 1.00 90.00 88 LEU A C 1
ATOM 657 O O . LEU A 1 88 ? -1.249 -8.364 -2.851 1.00 90.00 88 LEU A O 1
ATOM 661 N N . PRO A 1 89 ? -2.604 -9.114 -4.503 1.00 87.62 89 PRO A N 1
ATOM 662 C CA . PRO A 1 89 ? -1.531 -9.733 -5.251 1.00 87.62 89 PRO A CA 1
ATOM 663 C C . PRO A 1 89 ? -0.716 -8.653 -5.978 1.00 87.62 89 PRO A C 1
ATOM 665 O O . PRO A 1 89 ? -1.175 -7.529 -6.198 1.00 87.62 89 PRO A O 1
ATOM 668 N N . THR A 1 90 ? 0.539 -8.962 -6.287 1.00 85.69 90 THR A N 1
ATOM 669 C CA . THR A 1 90 ? 1.469 -7.993 -6.883 1.00 85.69 90 THR A CA 1
ATOM 670 C C . THR A 1 90 ? 1.068 -7.603 -8.295 1.00 85.69 90 THR A C 1
ATOM 672 O O . THR A 1 90 ? 1.181 -6.440 -8.648 1.00 85.69 90 THR A O 1
ATOM 675 N N . GLU A 1 91 ? 0.548 -8.541 -9.070 1.00 83.88 91 GLU A N 1
ATOM 676 C CA . GLU A 1 91 ? 0.094 -8.376 -10.448 1.00 83.88 91 GLU A CA 1
ATOM 677 C C . GLU A 1 91 ? -1.073 -7.387 -10.598 1.00 83.88 91 GLU A C 1
ATOM 679 O O . GLU A 1 91 ? -1.200 -6.747 -11.637 1.00 83.88 91 GLU A O 1
ATOM 684 N N . ASP A 1 92 ? -1.873 -7.183 -9.547 1.00 80.75 92 ASP A N 1
ATOM 685 C CA . ASP A 1 92 ? -2.995 -6.233 -9.563 1.00 80.75 92 ASP A CA 1
ATOM 686 C C . ASP A 1 92 ? -2.545 -4.769 -9.430 1.00 80.75 92 ASP A C 1
ATOM 688 O O . ASP A 1 92 ? -3.340 -3.843 -9.613 1.00 80.75 92 ASP A O 1
ATOM 692 N N . VAL A 1 93 ? -1.292 -4.537 -9.026 1.00 83.25 93 VAL A N 1
ATOM 693 C CA . VAL A 1 93 ? -0.821 -3.207 -8.614 1.00 83.25 93 VAL A CA 1
ATOM 694 C C . VAL A 1 93 ? 0.568 -2.854 -9.108 1.00 83.25 93 VAL A C 1
ATOM 696 O O . VAL A 1 93 ? 0.838 -1.668 -9.250 1.00 83.25 93 VAL A O 1
ATOM 699 N N . VAL A 1 94 ? 1.449 -3.824 -9.334 1.00 81.75 94 VAL A N 1
ATOM 700 C CA . VAL A 1 94 ? 2.806 -3.625 -9.839 1.00 81.75 94 VAL A CA 1
ATOM 701 C C . VAL A 1 94 ? 2.786 -3.829 -11.346 1.00 81.75 94 VAL A C 1
ATOM 703 O O . VAL A 1 94 ? 2.336 -4.860 -11.837 1.00 81.75 94 VAL A O 1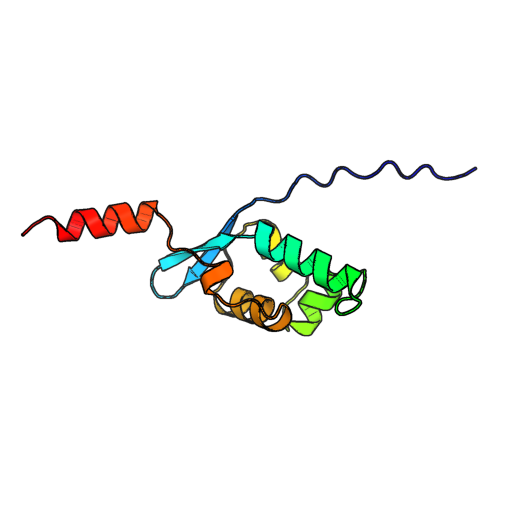
ATOM 706 N N . SER A 1 95 ? 3.299 -2.855 -12.083 1.00 76.50 95 SER A N 1
ATOM 707 C CA . SER A 1 95 ? 3.539 -2.992 -13.516 1.00 76.50 95 SER A CA 1
ATOM 708 C C . SER A 1 95 ? 4.952 -2.527 -13.827 1.00 76.50 95 SER A C 1
ATOM 710 O O . SER A 1 95 ? 5.422 -1.544 -13.237 1.00 76.50 95 SER A O 1
ATOM 712 N N . ALA A 1 96 ? 5.606 -3.215 -14.762 1.00 66.12 96 ALA A N 1
ATOM 713 C CA . ALA A 1 96 ? 6.835 -2.723 -15.363 1.00 66.12 96 ALA A CA 1
ATOM 714 C C . ALA A 1 96 ? 6.587 -1.317 -15.929 1.00 66.12 96 ALA A C 1
ATOM 716 O O . ALA A 1 96 ? 5.470 -0.974 -16.339 1.00 66.12 96 ALA A O 1
ATOM 717 N N . ASP A 1 97 ? 7.593 -0.445 -15.847 1.00 64.56 97 ASP A N 1
ATOM 718 C CA . ASP A 1 97 ? 7.459 0.870 -16.459 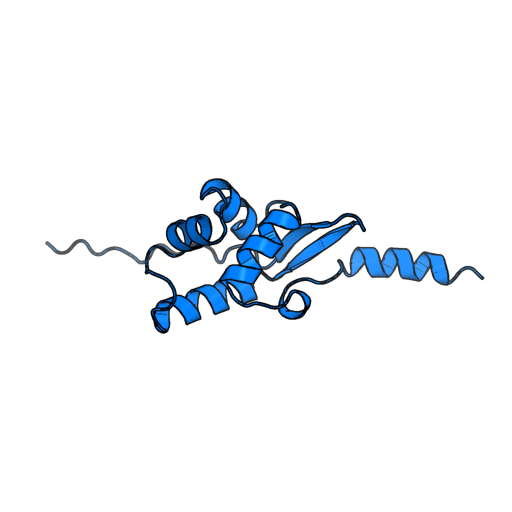1.00 64.56 97 ASP A CA 1
ATOM 719 C C . ASP A 1 97 ? 7.435 0.679 -17.985 1.00 64.56 97 ASP A C 1
ATOM 721 O O . ASP A 1 97 ? 8.432 0.211 -18.535 1.00 64.56 97 ASP A O 1
ATOM 725 N N . PRO A 1 98 ? 6.356 1.062 -18.694 1.00 57.41 98 PRO A N 1
ATOM 726 C CA . PRO A 1 98 ? 6.260 0.846 -20.137 1.00 57.41 98 PRO A CA 1
ATOM 727 C C . PRO A 1 98 ? 7.362 1.569 -20.924 1.00 57.41 98 PRO A C 1
ATOM 729 O O . PRO A 1 98 ? 7.631 1.218 -22.067 1.00 57.41 98 PRO A O 1
ATOM 732 N N . MET A 1 99 ? 8.010 2.583 -20.336 1.00 55.75 99 MET A N 1
ATOM 733 C CA . MET A 1 99 ? 9.155 3.249 -20.958 1.00 55.75 99 MET A CA 1
ATOM 734 C C . MET A 1 99 ? 10.443 2.420 -20.843 1.00 55.75 99 MET A C 1
ATOM 736 O O . MET A 1 99 ? 11.293 2.517 -21.720 1.00 55.75 99 MET A O 1
ATOM 740 N N . LEU A 1 100 ? 10.574 1.600 -19.793 1.00 54.22 100 LEU A N 1
ATOM 741 C CA . LEU A 1 100 ? 11.677 0.653 -19.622 1.00 54.22 100 LEU A CA 1
ATOM 742 C C . LEU A 1 100 ? 11.482 -0.562 -20.539 1.00 54.22 100 LEU A C 1
ATOM 744 O O . LEU A 1 100 ? 12.427 -0.940 -21.219 1.00 54.22 100 LEU A O 1
ATOM 748 N N . ASP A 1 101 ? 10.248 -1.071 -20.645 1.00 56.38 101 ASP A N 1
ATOM 749 C CA . ASP A 1 101 ? 9.888 -2.147 -21.584 1.00 56.38 101 ASP A CA 1
ATOM 750 C C . ASP A 1 101 ? 10.111 -1.736 -23.049 1.00 56.38 101 ASP A C 1
ATOM 752 O O . ASP A 1 101 ? 10.531 -2.541 -23.874 1.00 56.38 101 ASP A O 1
ATOM 756 N N . ALA A 1 102 ? 9.863 -0.466 -23.389 1.00 57.09 102 ALA A N 1
ATOM 757 C CA . ALA A 1 102 ? 10.126 0.061 -24.728 1.00 57.09 102 ALA A CA 1
ATOM 758 C C . ALA A 1 102 ? 11.627 0.210 -25.040 1.00 57.09 102 ALA A C 1
ATOM 760 O O . ALA A 1 102 ? 12.009 0.164 -26.207 1.00 57.09 102 ALA A O 1
ATOM 761 N N . LEU A 1 103 ? 12.469 0.404 -24.018 1.00 55.72 103 LEU A N 1
ATOM 762 C CA . LEU A 1 103 ? 13.925 0.484 -24.162 1.00 55.72 103 LEU A CA 1
ATOM 763 C C . LEU A 1 103 ? 14.548 -0.913 -24.275 1.00 55.72 103 LEU A C 1
ATOM 765 O O . LEU A 1 103 ? 15.364 -1.121 -25.164 1.00 55.72 103 LEU A O 1
ATOM 769 N N . THR A 1 104 ? 14.113 -1.881 -23.465 1.00 57.59 104 THR A N 1
ATOM 770 C CA . THR A 1 104 ? 14.587 -3.273 -23.555 1.00 57.59 104 THR A CA 1
ATOM 771 C C . THR A 1 104 ? 14.111 -3.964 -24.834 1.00 57.59 104 THR A C 1
ATOM 773 O O . THR A 1 104 ? 14.902 -4.615 -25.508 1.00 57.59 104 THR A O 1
ATOM 776 N N . ALA A 1 105 ? 12.864 -3.737 -25.265 1.00 56.00 105 ALA A N 1
ATOM 777 C CA . ALA A 1 105 ? 12.365 -4.269 -26.537 1.00 56.00 105 ALA A CA 1
ATOM 778 C C . ALA A 1 105 ? 13.061 -3.669 -27.777 1.00 56.00 105 ALA A C 1
ATOM 780 O O . ALA A 1 105 ? 13.020 -4.264 -28.856 1.00 56.00 105 ALA A O 1
ATOM 781 N N . ALA A 1 106 ? 13.683 -2.490 -27.657 1.00 57.75 106 ALA A N 1
ATOM 782 C CA . ALA A 1 106 ? 14.477 -1.898 -28.732 1.00 57.75 106 ALA A CA 1
ATOM 783 C C . ALA A 1 106 ? 15.880 -2.524 -28.841 1.00 57.75 106 ALA A C 1
ATOM 785 O O . ALA A 1 106 ? 16.444 -2.535 -29.933 1.00 57.75 106 ALA A O 1
ATOM 786 N N . GLU A 1 107 ? 16.424 -3.061 -27.745 1.00 53.91 107 GLU A N 1
ATOM 787 C CA . GLU A 1 107 ? 17.724 -3.745 -27.730 1.00 53.91 107 GLU A CA 1
ATOM 788 C C . GLU A 1 107 ? 17.633 -5.172 -28.301 1.00 53.91 107 GLU A C 1
ATOM 790 O O . GLU A 1 107 ? 18.548 -5.597 -29.000 1.00 53.91 107 GLU A O 1
ATOM 795 N N . ASP A 1 108 ? 16.501 -5.864 -28.125 1.00 54.81 108 ASP A N 1
ATOM 796 C CA . ASP A 1 108 ? 16.271 -7.220 -28.663 1.00 54.81 108 ASP A CA 1
ATOM 797 C C . ASP A 1 108 ? 15.930 -7.267 -30.172 1.00 54.81 108 ASP A C 1
ATOM 799 O O . ASP A 1 108 ? 15.850 -8.342 -30.757 1.00 54.81 108 ASP A O 1
ATOM 803 N N . ASN A 1 109 ? 15.724 -6.120 -30.834 1.00 53.59 109 ASN A N 1
ATOM 804 C CA . ASN A 1 109 ? 15.447 -6.045 -32.282 1.00 53.59 109 ASN A CA 1
ATOM 805 C C . ASN A 1 109 ? 16.700 -5.763 -33.136 1.00 53.59 109 ASN A C 1
ATOM 807 O O . ASN A 1 109 ? 16.585 -5.396 -34.308 1.00 53.59 109 ASN A O 1
ATOM 811 N N . VAL A 1 110 ? 17.893 -5.913 -32.555 1.00 53.66 110 VAL A N 1
ATOM 812 C CA . VAL A 1 110 ? 19.176 -5.833 -33.265 1.00 53.66 110 VAL A CA 1
ATOM 813 C C . VAL A 1 110 ? 19.794 -7.233 -33.338 1.00 53.66 110 VAL A C 1
ATOM 815 O O . VAL A 1 110 ? 20.802 -7.508 -32.693 1.00 53.66 110 VAL A O 1
ATOM 818 N N . GLU A 1 111 ? 19.184 -8.121 -34.123 1.00 43.16 111 GLU A N 1
ATOM 819 C CA . GLU A 1 111 ? 19.829 -9.346 -34.627 1.00 43.16 111 GLU A CA 1
ATOM 820 C C . GLU A 1 111 ? 19.557 -9.517 -36.127 1.00 43.16 111 GLU A C 1
ATOM 822 O O . GLU A 1 111 ? 18.390 -9.342 -36.552 1.00 43.16 111 GLU A O 1
#

Foldseek 3Di:
DDDPPDPPPPDPADQWAWEQDPVGIKIFGLVVVVVLLVVCCVVVVAPPPSLVRLCVQLVHDSVLSVCRSNRHYHYPSSVVSSCVSSVHDCVVTIDHDVVVVVVVVVVVPPD

Radius of gyration: 17.08 Å; chains: 1; bounding box: 42×37×52 Å

Secondary structure (DSSP, 8-state):
--------------SEEEEEETTEEEEEEHHHHHHHHHHHHHTTSS-SSHHHHHHHHTT--HHHHHHHHTT--EEHHHHHHHHHHHT--GGGTEEE-HHHHHHHHHHTT--

pLDDT: mean 80.52, std 16.63, range [41.0, 95.69]

Sequence (111 aa):
MGVEVAPRRRGVGPRWGVVNCPDGPHRVDLGVVRQVMTRLVVTGALAYDVKTTLAKKAGVSRSTLSRMMGGRPTGLRTVLAVLRVLQLPTEDVVSADPMLDALTAAEDNVE